Protein AF-A0A2N2Z8G0-F1 (afdb_monomer_lite)

Secondary structure (DSSP, 8-state):
---TTPPPHHHHHHHHHHTT------SSHHHHHHHHHHH--TT------S-HHHHHHHH----

Sequence (63 aa):
LFRSRAIDEKILATQAANYGLKGKSYPTVNEAVYQAKQNAAINDLIFIGGSTFVVADALVKNY

Structure (mmCIF, N/CA/C/O backbone):
data_AF-A0A2N2Z8G0-F1
#
_entry.id   AF-A0A2N2Z8G0-F1
#
loop_
_atom_site.group_PDB
_atom_site.id
_atom_site.type_symbol
_atom_site.label_atom_id
_atom_site.label_alt_id
_atom_site.label_comp_id
_atom_site.label_asym_id
_atom_site.label_entity_id
_atom_site.label_seq_id
_atom_site.pdbx_PDB_ins_code
_atom_site.Cartn_x
_atom_site.Cartn_y
_atom_site.Cartn_z
_atom_site.occupancy
_atom_site.B_iso_or_equiv
_atom_site.auth_seq_id
_atom_site.auth_comp_id
_atom_site.auth_asym_id
_atom_site.auth_atom_id
_atom_site.pdbx_PDB_model_num
ATOM 1 N N . LEU A 1 1 ? 12.078 -11.568 -16.519 1.00 41.59 1 LEU A N 1
ATOM 2 C CA . LEU A 1 1 ? 11.481 -10.595 -17.465 1.00 41.59 1 LEU A CA 1
ATOM 3 C C . LEU A 1 1 ? 11.183 -9.308 -16.704 1.00 41.59 1 LEU A C 1
ATOM 5 O O . LEU A 1 1 ? 10.473 -9.346 -15.709 1.00 41.59 1 LEU A O 1
ATOM 9 N N . PHE A 1 2 ? 11.841 -8.224 -17.107 1.00 43.84 2 PHE A N 1
ATOM 10 C CA . PHE A 1 2 ? 11.959 -6.945 -16.405 1.00 43.84 2 PHE A CA 1
ATOM 11 C C . PHE A 1 2 ? 10.591 -6.297 -16.107 1.00 43.84 2 PHE A C 1
ATOM 13 O O . PHE A 1 2 ? 9.869 -5.930 -17.031 1.00 43.84 2 PHE A O 1
ATOM 20 N N . ARG A 1 3 ? 10.238 -6.118 -14.823 1.00 53.50 3 ARG A N 1
ATOM 21 C CA . ARG A 1 3 ? 9.070 -5.325 -14.386 1.00 53.50 3 ARG A CA 1
ATOM 22 C C . ARG A 1 3 ? 9.380 -3.817 -14.499 1.00 53.50 3 ARG A C 1
ATOM 24 O O . ARG A 1 3 ? 9.388 -3.108 -13.507 1.00 53.50 3 ARG A O 1
ATOM 31 N N . SER A 1 4 ? 9.608 -3.306 -15.712 1.00 57.72 4 SER A N 1
ATOM 32 C CA . SER A 1 4 ? 9.905 -1.885 -16.005 1.00 57.72 4 SER A CA 1
ATOM 33 C C . SER A 1 4 ? 8.706 -0.924 -15.871 1.00 57.72 4 SER A C 1
ATOM 35 O O . SER A 1 4 ? 8.769 0.214 -16.326 1.00 57.72 4 SER A O 1
ATOM 37 N N . ARG A 1 5 ? 7.598 -1.372 -15.267 1.00 63.69 5 ARG A N 1
ATOM 38 C CA . ARG A 1 5 ? 6.376 -0.573 -15.046 1.00 63.69 5 ARG A CA 1
ATOM 39 C C . ARG A 1 5 ? 6.071 -0.307 -13.573 1.00 63.69 5 ARG A C 1
ATOM 41 O O . ARG A 1 5 ? 5.199 0.506 -13.288 1.00 63.69 5 ARG A O 1
ATOM 48 N N . ALA A 1 6 ? 6.725 -1.019 -12.656 1.00 73.25 6 ALA A N 1
ATOM 49 C CA . ALA A 1 6 ? 6.532 -0.800 -11.232 1.00 73.25 6 ALA A CA 1
ATOM 50 C C . ALA A 1 6 ? 7.476 0.312 -10.773 1.00 73.25 6 ALA A C 1
ATOM 52 O O . ALA A 1 6 ? 8.676 0.257 -11.036 1.00 73.25 6 ALA A O 1
ATOM 53 N N . ILE A 1 7 ? 6.921 1.322 -10.113 1.00 84.38 7 ILE A N 1
ATOM 54 C CA . ILE A 1 7 ? 7.706 2.292 -9.358 1.00 84.38 7 ILE A CA 1
ATOM 55 C C . ILE A 1 7 ? 8.169 1.625 -8.057 1.00 84.38 7 ILE A C 1
ATOM 57 O O . ILE A 1 7 ? 7.428 0.828 -7.480 1.00 84.38 7 ILE A O 1
ATOM 61 N N . ASP A 1 8 ? 9.390 1.926 -7.623 1.00 91.62 8 ASP A N 1
ATOM 62 C CA . ASP A 1 8 ? 9.895 1.496 -6.317 1.00 91.62 8 ASP A CA 1
ATOM 63 C C . ASP A 1 8 ? 8.958 1.997 -5.204 1.00 91.62 8 ASP A C 1
ATOM 65 O O . ASP A 1 8 ? 8.470 3.136 -5.243 1.00 91.62 8 ASP A O 1
ATOM 69 N N . GLU A 1 9 ? 8.674 1.147 -4.221 1.00 94.38 9 GLU A N 1
ATOM 70 C CA . GLU A 1 9 ? 7.678 1.421 -3.189 1.00 94.38 9 GLU A CA 1
ATOM 71 C C . GLU A 1 9 ? 8.047 2.635 -2.330 1.00 94.38 9 GLU A C 1
ATOM 73 O O . GLU A 1 9 ? 7.161 3.332 -1.826 1.00 94.38 9 GLU A O 1
ATOM 78 N N . LYS A 1 10 ? 9.345 2.918 -2.170 1.00 95.81 10 LYS A N 1
ATOM 79 C CA . LYS A 1 10 ? 9.841 4.069 -1.407 1.00 95.81 10 LYS A CA 1
ATOM 80 C C . LYS A 1 10 ? 9.652 5.347 -2.201 1.00 95.81 10 LYS A C 1
ATOM 82 O O . LYS A 1 10 ? 9.213 6.342 -1.632 1.00 95.81 10 LYS A O 1
ATOM 87 N N . ILE A 1 11 ? 9.902 5.308 -3.510 1.00 95.19 11 ILE A N 1
ATOM 88 C CA . ILE A 1 11 ? 9.643 6.456 -4.388 1.00 95.19 11 ILE A CA 1
ATOM 89 C C . ILE A 1 11 ? 8.144 6.784 -4.385 1.00 95.19 11 ILE A C 1
ATOM 91 O O . ILE A 1 11 ? 7.775 7.949 -4.222 1.00 95.19 11 ILE A O 1
ATOM 95 N N . LEU A 1 12 ? 7.276 5.772 -4.493 1.00 93.75 12 LEU A N 1
ATOM 96 C CA . LEU A 1 12 ? 5.825 5.970 -4.425 1.00 93.75 12 LEU A CA 1
ATOM 97 C C . LEU A 1 12 ? 5.386 6.549 -3.074 1.00 93.75 12 LEU A C 1
ATOM 99 O O . LEU A 1 12 ? 4.557 7.456 -3.043 1.00 93.75 12 LEU A O 1
ATOM 103 N N . ALA A 1 13 ? 5.963 6.079 -1.964 1.00 96.31 13 ALA A N 1
ATOM 104 C CA . ALA A 1 13 ? 5.687 6.623 -0.636 1.00 96.31 13 ALA A CA 1
ATOM 105 C C . ALA A 1 13 ? 6.102 8.095 -0.510 1.00 96.31 13 ALA A C 1
ATOM 107 O O . ALA A 1 13 ? 5.336 8.903 0.013 1.00 96.31 13 ALA A O 1
ATOM 108 N N . THR A 1 14 ? 7.278 8.467 -1.028 1.00 96.75 14 THR A N 1
ATOM 109 C CA . THR A 1 14 ? 7.730 9.867 -1.059 1.00 96.75 14 THR A CA 1
ATOM 110 C C . THR A 1 14 ? 6.776 10.741 -1.871 1.00 96.75 14 THR A C 1
ATOM 112 O O . THR A 1 14 ? 6.407 11.825 -1.425 1.00 96.75 14 THR A O 1
ATOM 115 N N . GLN A 1 15 ? 6.323 10.269 -3.035 1.00 95.44 15 GLN A N 1
ATOM 116 C CA . GLN A 1 15 ? 5.342 10.996 -3.844 1.00 95.44 15 GLN A CA 1
ATOM 117 C C . GLN A 1 15 ? 4.000 11.132 -3.117 1.00 95.44 15 GLN A C 1
ATOM 119 O O . GLN A 1 15 ? 3.447 12.226 -3.067 1.00 95.44 15 GLN A O 1
ATOM 124 N N . ALA A 1 16 ? 3.501 10.056 -2.506 1.00 95.62 16 ALA A N 1
ATOM 125 C CA . ALA A 1 16 ? 2.258 10.052 -1.739 1.00 95.62 16 ALA A CA 1
ATOM 126 C C . ALA A 1 16 ? 2.308 11.022 -0.543 1.00 95.62 16 ALA A C 1
ATOM 128 O O . ALA A 1 16 ? 1.335 11.735 -0.285 1.00 95.62 16 ALA A O 1
ATOM 129 N N . ALA A 1 17 ? 3.454 11.113 0.138 1.00 97.12 17 ALA A N 1
ATOM 130 C CA . ALA A 1 17 ? 3.665 12.047 1.241 1.00 97.12 17 ALA A CA 1
ATOM 131 C C . ALA A 1 17 ? 3.529 13.517 0.805 1.00 97.12 17 ALA A C 1
ATOM 133 O O . ALA A 1 17 ? 2.987 14.324 1.561 1.00 97.12 17 ALA A O 1
ATOM 134 N N . ASN A 1 18 ? 3.920 13.861 -0.430 1.00 97.31 18 ASN A N 1
ATOM 135 C CA . ASN A 1 18 ? 3.726 15.210 -0.983 1.00 97.31 18 ASN A CA 1
ATOM 136 C C . ASN A 1 18 ? 2.240 15.573 -1.166 1.00 97.31 18 ASN A C 1
ATOM 138 O O . ASN A 1 18 ? 1.899 16.752 -1.186 1.00 97.31 18 ASN A O 1
ATOM 142 N N . TYR A 1 19 ? 1.353 14.575 -1.252 1.00 97.19 19 TYR A N 1
ATOM 143 C CA . TYR A 1 19 ? -0.105 14.748 -1.254 1.00 97.19 19 TYR A CA 1
ATOM 144 C C . TYR A 1 19 ? -0.726 14.641 0.152 1.00 97.19 19 TYR A C 1
ATOM 146 O O . TYR A 1 19 ? -1.946 14.591 0.288 1.00 97.19 19 TYR A O 1
ATOM 154 N N . GLY A 1 20 ? 0.089 14.583 1.211 1.00 97.62 20 GLY A N 1
ATOM 155 C CA . GLY A 1 20 ? -0.374 14.475 2.596 1.00 97.62 20 GLY A CA 1
ATOM 156 C C . GLY A 1 20 ? -0.841 13.075 3.007 1.00 97.62 20 GLY A C 1
ATOM 157 O O . GLY A 1 20 ? -1.353 12.908 4.117 1.00 97.62 20 GLY A O 1
ATOM 158 N N . LEU A 1 21 ? -0.656 12.063 2.152 1.00 96.19 21 LEU A N 1
ATOM 159 C CA . LEU A 1 21 ? -0.966 10.677 2.490 1.00 96.19 21 LEU A CA 1
ATOM 160 C C . LEU A 1 21 ? 0.044 10.153 3.515 1.00 96.19 21 LEU A C 1
ATOM 162 O O . LEU A 1 21 ? 1.251 10.362 3.395 1.00 96.19 21 LEU A O 1
ATOM 166 N N . LYS A 1 22 ? -0.463 9.451 4.529 1.00 95.19 22 LYS A N 1
ATOM 167 C CA . LYS A 1 22 ? 0.332 8.885 5.623 1.00 95.19 22 LYS A CA 1
ATOM 168 C C . LYS A 1 22 ? 0.224 7.369 5.589 1.00 95.19 22 LYS A C 1
ATOM 170 O O . LYS A 1 22 ? -0.876 6.836 5.475 1.00 95.19 22 LYS A O 1
ATOM 175 N N . GLY A 1 23 ? 1.350 6.677 5.718 1.00 94.00 23 GLY A N 1
ATOM 176 C CA . GLY A 1 23 ? 1.367 5.220 5.708 1.00 94.00 23 GLY A CA 1
ATOM 177 C C . GLY A 1 23 ? 2.770 4.637 5.626 1.00 94.00 23 GLY A C 1
ATOM 178 O O . GLY A 1 23 ? 3.767 5.356 5.662 1.00 94.00 23 GLY A O 1
ATOM 179 N N . LYS A 1 24 ? 2.821 3.310 5.526 1.00 96.38 24 LYS A N 1
ATOM 180 C CA . LYS A 1 24 ? 4.040 2.529 5.297 1.00 96.38 24 LYS A CA 1
ATOM 181 C C . LYS A 1 24 ? 4.008 1.971 3.875 1.00 96.38 24 LYS A C 1
ATOM 183 O O . LYS A 1 24 ? 2.929 1.669 3.367 1.00 96.38 24 LYS A O 1
ATOM 188 N N . SER A 1 25 ? 5.172 1.819 3.254 1.00 96.56 25 SER A N 1
ATOM 189 C CA . SER A 1 25 ? 5.334 1.062 2.012 1.00 96.56 25 SER A CA 1
ATOM 190 C C . SER A 1 25 ? 5.928 -0.314 2.291 1.00 96.56 25 SER A C 1
ATOM 192 O O . SER A 1 25 ? 6.578 -0.524 3.317 1.00 96.56 25 SER A O 1
ATOM 194 N N . TYR A 1 26 ? 5.679 -1.252 1.378 1.00 95.94 26 TYR A N 1
ATOM 195 C CA . TYR A 1 26 ? 6.125 -2.636 1.488 1.00 95.94 26 TYR A CA 1
ATOM 196 C C . TYR A 1 26 ? 6.658 -3.125 0.138 1.00 95.94 26 TYR A C 1
ATOM 198 O O . TYR A 1 26 ? 6.081 -2.774 -0.895 1.00 95.94 26 TYR A O 1
ATOM 206 N N . PRO A 1 27 ? 7.725 -3.941 0.130 1.00 93.31 27 PRO A N 1
ATOM 207 C CA . PRO A 1 27 ? 8.388 -4.392 -1.094 1.00 93.31 27 PRO A CA 1
ATOM 208 C C . PRO A 1 27 ? 7.541 -5.365 -1.928 1.00 93.31 27 PRO A C 1
ATOM 210 O O . PRO A 1 27 ? 7.827 -5.573 -3.106 1.00 93.31 27 PRO A O 1
ATOM 213 N N . THR A 1 28 ? 6.497 -5.977 -1.350 1.00 92.81 28 THR A N 1
ATOM 214 C CA . THR A 1 28 ? 5.593 -6.881 -2.078 1.00 92.81 28 THR A CA 1
ATOM 215 C C . THR A 1 28 ? 4.121 -6.581 -1.806 1.00 92.81 28 THR A C 1
ATOM 217 O O . THR A 1 28 ? 3.741 -6.127 -0.725 1.00 92.81 28 THR A O 1
ATOM 220 N N . VAL A 1 29 ? 3.264 -6.898 -2.787 1.00 93.69 29 VAL A N 1
ATOM 221 C CA . VAL A 1 29 ? 1.802 -6.784 -2.646 1.00 93.69 29 VAL A CA 1
ATOM 222 C C . VAL A 1 29 ? 1.291 -7.681 -1.514 1.00 93.69 29 VAL A C 1
ATOM 224 O O . VAL A 1 29 ? 0.454 -7.247 -0.728 1.00 93.69 29 VAL A O 1
ATOM 227 N N 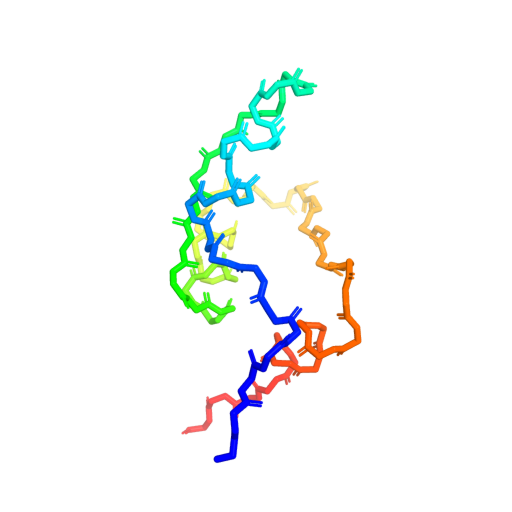. ASN A 1 30 ? 1.837 -8.892 -1.368 1.00 93.81 30 ASN A N 1
ATOM 228 C CA . ASN A 1 30 ? 1.467 -9.811 -0.288 1.00 93.81 30 ASN A CA 1
ATOM 229 C C . ASN A 1 30 ? 1.749 -9.229 1.104 1.00 93.81 30 ASN A C 1
ATOM 231 O O . ASN A 1 30 ? 0.885 -9.292 1.979 1.00 93.81 30 ASN A O 1
ATOM 235 N N . GLU A 1 31 ? 2.923 -8.626 1.308 1.00 95.38 31 GLU A N 1
ATOM 236 C CA . GLU A 1 31 ? 3.252 -7.971 2.578 1.00 95.38 31 GLU A CA 1
ATOM 237 C C . GLU A 1 31 ? 2.341 -6.770 2.853 1.00 95.38 31 GLU A C 1
ATOM 239 O O . GLU A 1 31 ? 1.840 -6.629 3.970 1.00 95.38 31 GLU A O 1
ATOM 244 N N . ALA A 1 32 ? 2.056 -5.950 1.834 1.00 96.00 32 ALA A N 1
ATOM 245 C CA . ALA A 1 32 ? 1.133 -4.825 1.961 1.00 96.00 32 ALA A CA 1
ATOM 246 C C . ALA A 1 32 ? -0.283 -5.281 2.358 1.00 96.00 32 ALA A C 1
ATOM 248 O O . ALA A 1 32 ? -0.882 -4.711 3.270 1.00 96.00 32 ALA A O 1
ATOM 249 N N . VAL A 1 33 ? -0.803 -6.337 1.722 1.00 95.88 33 VAL A N 1
ATOM 250 C CA . VAL A 1 33 ? -2.122 -6.916 2.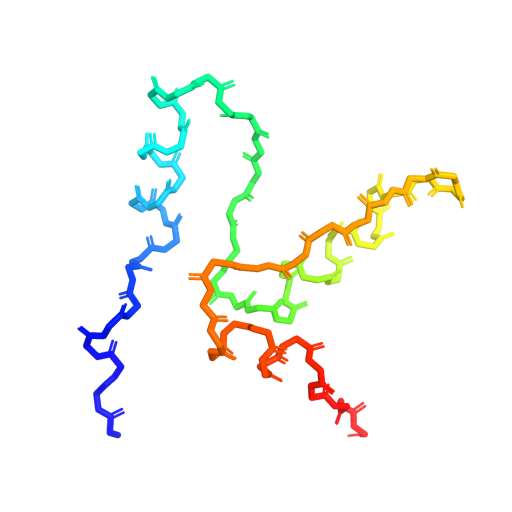030 1.00 95.88 33 VAL A CA 1
ATOM 251 C C . VAL A 1 33 ? -2.159 -7.483 3.446 1.00 95.88 33 VAL A C 1
ATOM 253 O O . VAL A 1 33 ? -3.127 -7.249 4.171 1.00 95.88 33 VAL A O 1
ATOM 256 N N . TYR A 1 34 ? -1.122 -8.219 3.857 1.00 96.06 34 TYR A N 1
ATOM 257 C CA . TYR A 1 34 ? -1.030 -8.765 5.210 1.00 96.06 34 TYR A CA 1
ATOM 258 C C . TYR A 1 34 ? -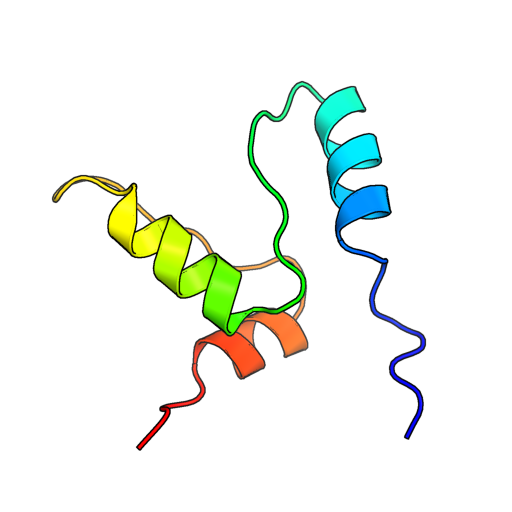1.085 -7.645 6.253 1.00 96.06 34 TYR A C 1
ATOM 260 O O . TYR A 1 34 ? -1.914 -7.683 7.159 1.00 96.06 34 TYR A O 1
ATOM 268 N N . GLN A 1 35 ? -0.263 -6.610 6.086 1.00 97.69 35 GLN A N 1
ATOM 269 C CA . GLN A 1 35 ? -0.184 -5.493 7.026 1.00 97.69 35 GLN A CA 1
ATOM 270 C C . GLN A 1 35 ? -1.461 -4.645 7.033 1.00 97.69 35 GLN A C 1
ATOM 272 O O . GLN A 1 35 ? -1.915 -4.245 8.102 1.00 97.69 35 GLN A O 1
ATOM 277 N N . ALA A 1 36 ? -2.092 -4.428 5.875 1.00 96.75 36 ALA A N 1
ATOM 278 C CA . ALA A 1 36 ? -3.393 -3.766 5.801 1.00 96.75 36 ALA A CA 1
ATOM 279 C C . ALA A 1 36 ? -4.458 -4.535 6.602 1.00 96.75 36 ALA A C 1
ATOM 281 O O . ALA A 1 36 ? -5.195 -3.925 7.369 1.00 96.75 36 ALA A O 1
ATOM 282 N N . LYS A 1 37 ? -4.486 -5.873 6.499 1.00 96.06 37 LYS A N 1
ATOM 283 C CA . LYS A 1 37 ? -5.390 -6.728 7.288 1.00 96.06 37 LYS A CA 1
ATOM 284 C C . LYS A 1 37 ? -5.099 -6.690 8.787 1.00 96.06 37 LYS A C 1
ATOM 286 O O . LYS A 1 37 ? -6.041 -6.742 9.563 1.00 96.06 37 LYS A O 1
ATOM 291 N N . GLN A 1 38 ? -3.830 -6.610 9.195 1.00 97.62 38 GLN A N 1
ATOM 292 C CA . GLN A 1 38 ? -3.473 -6.496 10.616 1.00 97.62 38 GLN A CA 1
ATOM 293 C C . GLN A 1 38 ? -3.884 -5.147 11.222 1.00 97.62 38 GLN A C 1
ATOM 295 O O . GLN A 1 38 ? -4.162 -5.077 12.415 1.00 97.62 38 GLN A O 1
ATOM 300 N N . ASN A 1 39 ? -3.915 -4.085 10.414 1.00 96.44 39 ASN A N 1
ATOM 301 C CA . ASN A 1 39 ? -4.209 -2.730 10.885 1.00 96.44 39 ASN A CA 1
ATOM 302 C C . ASN A 1 39 ? -5.695 -2.346 10.785 1.00 96.44 39 ASN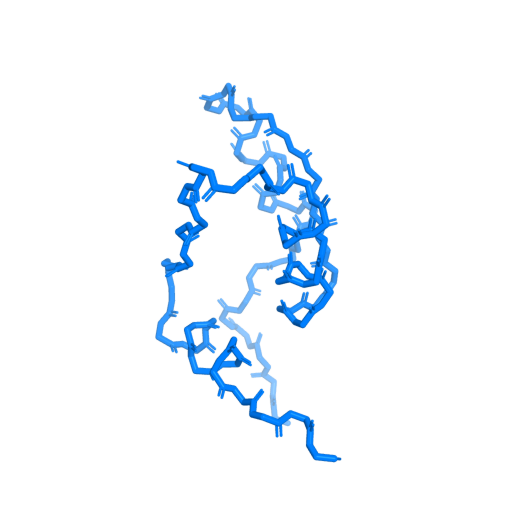 A C 1
ATOM 304 O O . ASN A 1 39 ? -6.091 -1.358 11.395 1.00 96.44 39 ASN A O 1
ATOM 308 N N . ALA A 1 40 ? -6.491 -3.077 10.002 1.00 97.56 40 ALA A N 1
ATOM 309 C CA . ALA A 1 40 ? -7.906 -2.790 9.791 1.00 97.56 40 ALA A CA 1
ATOM 310 C C . ALA A 1 40 ? -8.773 -3.301 10.953 1.00 97.56 40 ALA A C 1
ATOM 312 O O . ALA A 1 40 ? -8.649 -4.452 11.378 1.00 97.56 40 ALA A O 1
ATOM 313 N N . ALA A 1 41 ? -9.694 -2.465 11.430 1.00 97.75 41 ALA A N 1
ATOM 314 C CA . ALA A 1 41 ? -10.769 -2.888 12.320 1.00 97.75 41 ALA A CA 1
ATOM 315 C C . ALA A 1 41 ? -11.873 -3.639 11.550 1.00 97.75 41 ALA A C 1
ATOM 317 O O . ALA A 1 41 ? -11.922 -3.643 10.321 1.00 97.75 41 ALA A O 1
ATOM 318 N N . ILE A 1 42 ? -12.805 -4.260 12.281 1.00 95.62 42 ILE A N 1
ATOM 319 C CA . ILE A 1 42 ? -13.898 -5.065 11.701 1.00 95.62 42 ILE A CA 1
ATOM 320 C C . ILE A 1 42 ? -14.791 -4.288 1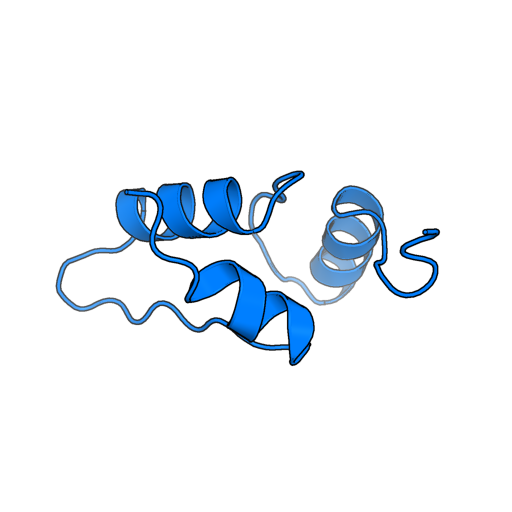0.717 1.00 95.62 42 ILE A C 1
ATOM 322 O O . ILE A 1 42 ? -15.405 -4.879 9.834 1.00 95.62 42 ILE A O 1
ATOM 326 N N . ASN A 1 43 ? -14.876 -2.971 10.883 1.00 97.00 43 ASN A N 1
ATOM 327 C CA . ASN A 1 43 ? -15.696 -2.064 10.088 1.00 97.00 43 ASN A CA 1
ATOM 328 C C . ASN A 1 43 ? -14.883 -1.218 9.093 1.00 97.00 43 ASN A C 1
ATOM 330 O O . ASN A 1 43 ? -15.466 -0.364 8.425 1.00 97.00 43 ASN A O 1
ATOM 334 N N . ASP A 1 44 ? -13.572 -1.441 8.988 1.00 97.69 44 ASP A N 1
ATOM 335 C CA . ASP A 1 44 ? -12.726 -0.736 8.029 1.00 97.69 44 ASP A CA 1
ATOM 336 C C . ASP A 1 44 ? -12.801 -1.377 6.639 1.00 97.69 44 ASP A C 1
ATOM 338 O O . ASP A 1 44 ? -12.942 -2.591 6.475 1.00 97.69 44 ASP A O 1
ATOM 342 N N . LEU A 1 45 ? -12.645 -0.542 5.612 1.00 96.75 45 LEU A N 1
ATOM 343 C CA . LEU A 1 45 ? -12.525 -0.976 4.226 1.00 96.75 45 LEU A CA 1
ATOM 344 C C . LEU A 1 45 ? -11.063 -0.907 3.778 1.00 96.75 45 LEU A C 1
ATOM 346 O O . LEU A 1 45 ? -10.470 0.169 3.725 1.00 96.75 45 LEU A O 1
ATOM 350 N N . ILE A 1 46 ? -10.511 -2.046 3.358 1.00 96.56 46 ILE A N 1
ATOM 351 C CA . ILE A 1 46 ? -9.224 -2.093 2.654 1.00 96.56 46 ILE A CA 1
ATOM 352 C C . ILE A 1 46 ? -9.486 -1.953 1.153 1.00 96.56 46 ILE A C 1
ATOM 354 O O . ILE A 1 46 ? -10.034 -2.855 0.521 1.00 96.56 46 ILE A O 1
ATOM 358 N N . PHE A 1 47 ? -9.061 -0.832 0.573 1.00 96.44 47 PHE A N 1
ATOM 359 C CA . PHE A 1 47 ? -9.097 -0.610 -0.871 1.00 96.44 47 PHE A CA 1
ATOM 360 C C . PHE A 1 47 ? -7.755 -0.980 -1.516 1.00 96.44 47 PHE A C 1
ATOM 362 O O . PHE A 1 47 ? -6.704 -0.501 -1.092 1.00 96.44 47 PHE A O 1
ATOM 369 N N . ILE A 1 48 ? -7.789 -1.809 -2.563 1.00 95.94 48 ILE A N 1
ATOM 370 C CA . ILE A 1 48 ? -6.607 -2.225 -3.333 1.00 95.94 48 ILE A CA 1
ATOM 371 C C . ILE A 1 48 ? -6.850 -1.880 -4.803 1.00 95.94 48 ILE A C 1
ATOM 373 O O . ILE A 1 48 ? -7.820 -2.343 -5.399 1.00 95.94 48 ILE A O 1
ATOM 377 N N . GLY A 1 49 ? -5.969 -1.069 -5.394 1.00 92.75 49 GLY A N 1
ATOM 378 C CA . GLY A 1 49 ? -6.139 -0.560 -6.755 1.00 92.75 49 GLY A CA 1
ATOM 379 C C . GLY A 1 49 ? -4.867 0.057 -7.340 1.00 92.75 49 GLY A C 1
ATOM 380 O O . GLY A 1 49 ? -3.755 -0.279 -6.944 1.00 92.75 49 GLY A O 1
ATOM 381 N N . GLY A 1 50 ? -5.032 0.945 -8.325 1.00 89.56 50 GLY A N 1
ATOM 382 C CA . GLY A 1 50 ? -3.937 1.674 -8.989 1.00 89.56 50 GLY A CA 1
ATOM 383 C C . GLY A 1 50 ? -3.249 0.924 -10.140 1.00 89.56 50 GLY A C 1
ATOM 384 O O . GLY A 1 50 ? -2.682 1.555 -11.026 1.00 89.56 50 GLY A O 1
ATOM 385 N N . SER A 1 51 ? -3.330 -0.410 -10.187 1.00 90.88 51 SER A N 1
ATOM 386 C CA . SER A 1 51 ? -2.801 -1.219 -11.294 1.00 90.88 51 SER A CA 1
ATOM 387 C C . SER A 1 51 ? -3.486 -2.581 -11.371 1.00 90.88 51 SER A C 1
ATOM 389 O O . SER A 1 51 ? -3.621 -3.263 -10.355 1.00 90.88 51 SER A O 1
ATOM 391 N N . THR A 1 52 ? -3.841 -3.028 -12.580 1.00 92.56 52 THR A N 1
ATOM 392 C CA . THR A 1 52 ? -4.387 -4.377 -12.816 1.00 92.56 52 THR A CA 1
ATOM 393 C C . THR A 1 52 ? -3.449 -5.474 -12.304 1.00 92.56 52 THR A C 1
ATOM 395 O O . THR A 1 52 ? -3.917 -6.475 -11.775 1.00 92.56 52 THR A O 1
ATOM 398 N N . PHE A 1 53 ? -2.128 -5.276 -12.393 1.00 90.50 53 PHE A N 1
ATOM 399 C CA . PHE A 1 53 ? -1.144 -6.240 -11.885 1.00 90.50 53 PHE A CA 1
ATOM 400 C C . PHE A 1 53 ? -1.095 -6.280 -10.356 1.00 90.50 53 PHE A C 1
ATOM 402 O O . PHE A 1 53 ? -0.927 -7.351 -9.790 1.00 90.50 53 PHE A O 1
ATOM 409 N N . VAL A 1 54 ? -1.278 -5.136 -9.686 1.00 92.12 54 VAL A N 1
ATOM 410 C CA . VAL A 1 54 ? -1.352 -5.086 -8.216 1.00 92.12 54 VAL A CA 1
ATOM 411 C C . VAL A 1 54 ? -2.601 -5.810 -7.727 1.00 92.12 54 VAL A C 1
ATOM 413 O O . VAL A 1 54 ? -2.521 -6.610 -6.801 1.00 92.12 54 VAL A O 1
ATOM 416 N N . VAL A 1 55 ? -3.745 -5.578 -8.378 1.00 93.75 55 VAL A N 1
ATOM 417 C CA . VAL A 1 55 ? -4.993 -6.285 -8.055 1.00 93.75 55 VAL A CA 1
ATOM 418 C C . VAL A 1 55 ? -4.849 -7.787 -8.310 1.00 93.75 55 VAL A C 1
ATOM 420 O O . VAL A 1 55 ? -5.253 -8.582 -7.468 1.00 93.75 55 VAL A O 1
ATOM 423 N N . ALA A 1 56 ? -4.236 -8.184 -9.429 1.00 93.00 56 ALA A N 1
ATOM 424 C CA . ALA A 1 56 ? -3.973 -9.589 -9.725 1.00 93.00 56 ALA A CA 1
ATOM 425 C C . ALA A 1 56 ? -3.081 -10.241 -8.656 1.00 93.00 56 ALA A C 1
ATOM 427 O O . ALA A 1 56 ? -3.476 -11.265 -8.106 1.00 93.00 56 ALA A O 1
ATOM 428 N N . ASP A 1 57 ? -1.942 -9.624 -8.312 1.00 91.94 57 ASP A N 1
ATOM 429 C CA . ASP A 1 57 ? -1.020 -10.123 -7.281 1.00 91.94 57 ASP A CA 1
ATOM 430 C C . ASP A 1 57 ? -1.730 -10.234 -5.909 1.00 91.94 57 ASP A C 1
ATOM 432 O O . ASP A 1 57 ? -1.514 -11.204 -5.188 1.00 91.94 57 ASP A O 1
ATOM 436 N N . ALA A 1 58 ? -2.636 -9.307 -5.566 1.00 93.62 58 ALA A N 1
ATOM 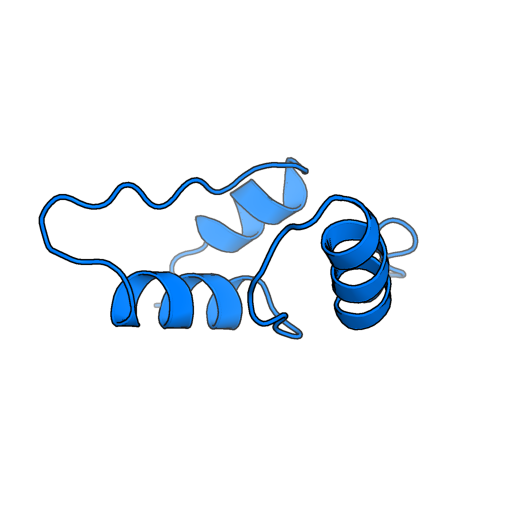437 C CA . ALA A 1 58 ? -3.396 -9.335 -4.309 1.00 93.62 58 ALA A CA 1
ATOM 438 C C . ALA A 1 58 ? -4.457 -10.452 -4.232 1.00 93.62 58 ALA A C 1
ATOM 440 O O . ALA A 1 58 ? -4.877 -10.827 -3.134 1.00 93.62 58 ALA A O 1
ATOM 441 N N . LEU A 1 59 ? -4.914 -10.962 -5.379 1.00 92.00 59 LEU A N 1
ATOM 442 C CA . LEU A 1 59 ? -5.903 -12.040 -5.471 1.00 92.00 59 LEU A CA 1
ATOM 443 C C . LEU A 1 59 ? -5.265 -13.435 -5.540 1.00 92.00 59 LEU A C 1
ATOM 445 O O . LEU A 1 59 ? -5.986 -14.433 -5.441 1.00 92.00 59 LEU A O 1
ATOM 449 N N . VAL A 1 60 ? -3.940 -13.532 -5.701 1.00 86.56 60 VAL A N 1
ATOM 450 C CA . VAL A 1 60 ? -3.239 -14.822 -5.717 1.00 86.56 60 VAL A CA 1
ATOM 451 C C . VAL A 1 60 ? -3.406 -15.505 -4.359 1.00 86.56 60 VAL A C 1
ATOM 453 O O . VAL A 1 60 ? -3.024 -14.977 -3.316 1.00 86.56 60 VAL A O 1
ATOM 456 N N . LYS A 1 61 ? -3.981 -16.712 -4.363 1.00 62.72 61 LYS A N 1
ATOM 457 C CA . LYS A 1 61 ? -4.038 -17.566 -3.175 1.00 62.72 61 LYS A CA 1
ATOM 458 C C . LYS A 1 61 ? -2.679 -18.233 -2.981 1.00 62.72 61 LYS A C 1
ATOM 460 O O . LYS A 1 61 ? -2.291 -19.067 -3.794 1.00 62.72 61 LYS A O 1
ATOM 465 N N . ASN A 1 62 ? -1.992 -17.892 -1.896 1.00 58.38 62 ASN A N 1
ATOM 466 C CA . ASN A 1 62 ? -0.881 -18.698 -1.399 1.00 58.38 62 ASN A CA 1
ATOM 467 C C . ASN A 1 62 ? -1.493 -19.963 -0.763 1.00 58.38 62 ASN A C 1
ATOM 469 O O . ASN A 1 62 ? -2.075 -19.866 0.319 1.00 58.38 62 ASN A O 1
ATOM 473 N N . TYR A 1 63 ? -1.463 -21.093 -1.479 1.00 46.00 63 TYR A N 1
ATOM 474 C CA . TYR A 1 63 ? -1.700 -22.430 -0.916 1.00 46.00 63 TYR A CA 1
ATOM 475 C C . TYR A 1 63 ? -0.422 -22.944 -0.259 1.00 46.00 63 TYR A C 1
ATOM 477 O O . TYR A 1 63 ? 0.658 -22.706 -0.847 1.00 46.00 63 TYR A O 1
#

Foldseek 3Di:
DDPPPDDQQVVVVVVVVVVVDDDDTDRALVVVLVVLVVPDDPPDDDDFDDDPVSVVRNPDDDD

pLDDT: mean 89.13, std 14.4, range [41.59, 97.75]

Radius of gyration: 12.75 Å; chains: 1; bounding box: 28×38×30 Å